Protein AF-A0A931RRE8-F1 (afdb_monomer)

Radius of gyration: 16.91 Å; Cα contacts (8 Å, |Δi|>4): 9; chains: 1; bounding box: 31×37×38 Å

Mean predicted aligned error: 5.67 Å

pLDDT: mean 89.34, std 6.88, range [61.12, 97.25]

Solvent-accessible surface area (backbone atoms only — not comparable to full-atom values): 4177 Å² total; per-residue (Å²): 134,88,78,70,97,66,90,59,64,83,78,45,53,64,57,52,52,52,50,52,70,71,63,48,74,88,38,77,91,71,57,74,94,79,70,89,69,91,82,88,79,88,75,81,81,76,67,89,89,57,82,90,55,100,88,114

Structure (mmCIF, N/CA/C/O backbone):
data_AF-A0A931RRE8-F1
#
_entry.id   AF-A0A931RRE8-F1
#
loop_
_atom_site.group_PDB
_atom_site.id
_atom_site.type_symbol
_atom_site.label_atom_id
_atom_site.label_alt_id
_atom_site.label_comp_id
_atom_site.label_asym_id
_atom_site.label_entity_id
_atom_site.label_seq_id
_atom_site.pdbx_PDB_ins_code
_atom_site.Cartn_x
_atom_site.Cartn_y
_atom_site.Cartn_z
_atom_site.occupancy
_atom_site.B_iso_or_equiv
_atom_site.auth_seq_id
_atom_site.auth_comp_id
_atom_site.auth_asym_id
_atom_site.auth_atom_id
_atom_site.pdbx_PDB_model_num
ATOM 1 N N . MET A 1 1 ? -17.598 19.787 5.078 1.00 61.12 1 MET A N 1
ATOM 2 C CA . MET A 1 1 ? -17.009 18.591 5.710 1.00 61.12 1 MET A CA 1
ATOM 3 C C . MET A 1 1 ? -16.730 18.982 7.144 1.00 61.12 1 MET A C 1
ATOM 5 O O . MET A 1 1 ? -15.946 19.900 7.347 1.00 61.12 1 MET A O 1
ATOM 9 N N . GLU A 1 2 ? -17.446 18.410 8.106 1.00 76.12 2 GLU A N 1
ATOM 10 C CA . GLU A 1 2 ? -17.110 18.623 9.514 1.00 76.12 2 GLU A CA 1
ATOM 11 C C . GLU A 1 2 ? -16.038 17.614 9.915 1.00 76.12 2 GLU A C 1
ATOM 13 O O . GLU A 1 2 ? -16.187 16.418 9.676 1.00 76.12 2 GLU A O 1
ATOM 18 N N . LEU A 1 3 ? -14.939 18.107 10.480 1.00 82.75 3 LEU A N 1
ATOM 19 C CA . LEU A 1 3 ? -13.876 17.269 11.019 1.00 82.75 3 LEU A CA 1
ATOM 20 C C . LEU A 1 3 ? -14.207 16.951 12.475 1.00 82.75 3 LEU A C 1
ATOM 22 O O . LEU A 1 3 ? -14.400 17.857 13.288 1.00 82.75 3 LEU A O 1
ATOM 26 N N . SER A 1 4 ? -14.264 15.660 12.800 1.00 87.44 4 SER A N 1
ATOM 27 C CA . SER A 1 4 ? -14.400 15.201 14.181 1.00 87.44 4 SER A CA 1
ATOM 28 C C . SER A 1 4 ? -13.268 15.764 15.045 1.00 87.44 4 SER A C 1
ATOM 30 O O . SER A 1 4 ? -12.119 15.852 14.610 1.00 87.44 4 SER A O 1
ATOM 32 N N . LYS A 1 5 ? -13.575 16.093 16.304 1.00 91.69 5 LYS A N 1
ATOM 33 C CA . LYS A 1 5 ? -12.563 16.502 17.294 1.00 91.69 5 LYS A CA 1
ATOM 34 C C . LYS A 1 5 ? -11.555 15.390 17.600 1.00 91.69 5 LYS A C 1
ATOM 36 O O . LYS A 1 5 ? -10.451 15.682 18.049 1.00 91.69 5 LYS A O 1
ATOM 41 N N . THR A 1 6 ? -11.936 14.134 17.373 1.00 93.31 6 THR A N 1
ATOM 42 C CA . THR A 1 6 ? -11.091 12.957 17.587 1.00 93.31 6 THR A CA 1
ATOM 43 C C . THR A 1 6 ? -10.945 12.189 16.282 1.00 93.31 6 THR A C 1
ATOM 45 O O . THR A 1 6 ? -11.938 11.904 15.612 1.00 93.31 6 THR A O 1
ATOM 48 N N . TYR A 1 7 ? -9.703 11.855 15.935 1.00 92.62 7 TYR A N 1
ATOM 49 C CA . TYR A 1 7 ? -9.377 11.056 14.761 1.00 92.62 7 TYR A CA 1
ATOM 50 C C . TYR A 1 7 ? -9.652 9.570 15.018 1.00 92.62 7 TYR A C 1
ATOM 52 O O . TYR A 1 7 ? -9.165 9.014 16.002 1.00 92.62 7 TYR A O 1
ATOM 60 N N . ASP A 1 8 ? -10.404 8.937 14.118 1.00 92.81 8 ASP A N 1
ATOM 61 C CA . ASP A 1 8 ? -10.570 7.486 14.051 1.00 92.81 8 ASP A CA 1
ATOM 62 C C . ASP A 1 8 ? -9.985 6.988 12.728 1.00 92.81 8 ASP A C 1
ATOM 64 O O . ASP A 1 8 ? -10.554 7.197 11.655 1.00 92.81 8 ASP A O 1
ATOM 68 N N . HIS A 1 9 ? -8.828 6.337 12.810 1.00 94.06 9 HIS A N 1
ATOM 69 C CA . HIS A 1 9 ? -8.079 5.886 11.643 1.00 94.06 9 HIS A CA 1
ATOM 70 C C . HIS A 1 9 ? -8.848 4.859 10.802 1.00 94.06 9 HIS A C 1
ATOM 72 O O . HIS A 1 9 ? -8.771 4.890 9.574 1.00 94.06 9 HIS A O 1
ATOM 78 N N . LYS A 1 10 ? -9.688 4.028 11.431 1.00 92.44 10 LYS A N 1
ATOM 79 C CA . LYS A 1 10 ? -10.473 2.996 10.736 1.00 92.44 10 LYS A CA 1
ATOM 80 C C . LYS A 1 10 ? -11.504 3.584 9.780 1.00 92.44 10 LYS A C 1
ATOM 82 O O . LYS A 1 10 ? -11.905 2.919 8.832 1.00 92.44 10 LYS A O 1
ATOM 87 N N . GLN A 1 11 ? -11.944 4.816 10.030 1.00 89.81 11 GLN A N 1
ATOM 88 C CA . GLN A 1 11 ? -12.909 5.508 9.174 1.00 89.81 11 GLN A CA 1
ATOM 89 C C . GLN A 1 11 ? -12.249 6.187 7.968 1.00 89.81 11 GLN A C 1
ATOM 91 O O . GLN A 1 11 ? -12.957 6.604 7.058 1.00 89.81 11 GLN A O 1
ATOM 96 N N . VAL A 1 12 ? -10.918 6.314 7.957 1.00 92.69 12 VAL A N 1
ATOM 97 C CA . VAL A 1 12 ? -10.187 7.155 6.997 1.00 92.69 12 VAL A CA 1
ATOM 98 C C . VAL A 1 12 ? -9.205 6.343 6.149 1.00 92.69 12 VAL A C 1
ATOM 100 O O . VAL A 1 12 ? -9.137 6.540 4.935 1.00 92.69 12 VAL A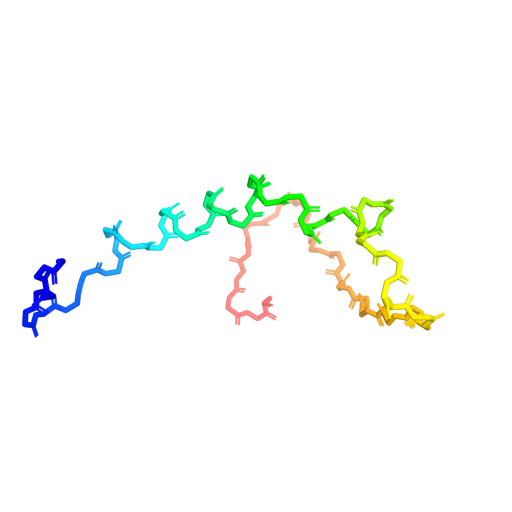 O 1
ATOM 103 N N . GLU A 1 13 ? -8.462 5.413 6.754 1.00 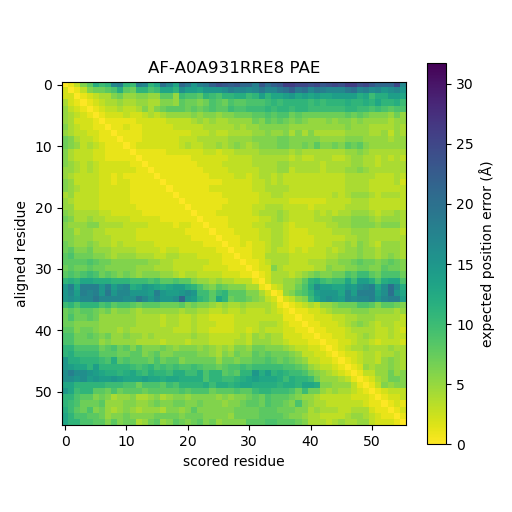96.69 13 GLU A N 1
ATOM 104 C CA . GLU A 1 13 ? -7.393 4.657 6.084 1.00 96.69 13 GLU A CA 1
ATOM 105 C C . GLU A 1 13 ? -7.916 3.833 4.899 1.00 96.69 13 GLU A C 1
ATOM 107 O O . GLU A 1 13 ? -7.348 3.905 3.807 1.00 96.69 13 GLU A O 1
ATOM 112 N N . ASP A 1 14 ? -9.042 3.135 5.072 1.00 95.44 14 ASP A N 1
ATOM 113 C CA . ASP A 1 14 ? -9.667 2.319 4.023 1.00 95.44 14 ASP A CA 1
ATOM 114 C C . ASP A 1 14 ? -10.102 3.149 2.805 1.00 95.44 14 ASP A C 1
ATOM 116 O O . ASP A 1 14 ? -9.976 2.706 1.659 1.00 95.44 14 ASP A O 1
ATOM 120 N N . GLU A 1 15 ? -10.632 4.356 3.027 1.00 94.50 15 GLU A N 1
ATOM 121 C CA . GLU A 1 15 ? -11.058 5.245 1.941 1.00 94.50 15 GLU A CA 1
ATOM 122 C C . GLU A 1 15 ? -9.851 5.763 1.157 1.00 94.50 15 GLU A C 1
ATOM 124 O O . GLU A 1 15 ? -9.842 5.702 -0.076 1.00 94.50 15 GLU A O 1
ATOM 129 N N . ILE A 1 16 ? -8.811 6.214 1.864 1.00 96.62 16 ILE A N 1
ATOM 130 C CA . ILE A 1 16 ? -7.570 6.699 1.255 1.00 96.62 16 ILE A CA 1
ATOM 131 C C . ILE A 1 16 ? -6.896 5.581 0.461 1.00 96.62 16 ILE A C 1
ATOM 133 O O . ILE A 1 16 ? -6.492 5.805 -0.681 1.00 96.62 16 ILE A O 1
ATOM 137 N N . TYR A 1 17 ? -6.801 4.375 1.021 1.00 96.81 17 TYR A N 1
ATOM 138 C CA . TYR A 1 17 ? -6.197 3.237 0.331 1.00 96.81 17 TYR A CA 1
ATOM 139 C C . TYR A 1 17 ? -6.921 2.944 -0.988 1.00 96.81 17 TYR A C 1
ATOM 141 O O . TYR A 1 17 ? -6.299 2.926 -2.052 1.00 96.81 17 TYR A O 1
ATOM 149 N N . ARG A 1 18 ? -8.258 2.855 -0.953 1.00 96.94 18 ARG A N 1
ATOM 150 C CA . ARG A 1 18 ? -9.086 2.650 -2.154 1.00 96.94 18 ARG A CA 1
ATOM 151 C C . ARG A 1 18 ? -8.958 3.790 -3.161 1.00 96.94 18 ARG A C 1
ATOM 153 O O . ARG A 1 18 ? -9.030 3.541 -4.364 1.00 96.94 18 ARG A O 1
ATOM 160 N N . LEU A 1 19 ? -8.813 5.033 -2.702 1.00 97.25 19 LEU A N 1
ATOM 161 C CA . LEU A 1 19 ? -8.581 6.184 -3.574 1.00 97.25 19 LEU A CA 1
ATOM 162 C C . LEU A 1 19 ? -7.274 6.007 -4.356 1.00 97.25 19 LEU A C 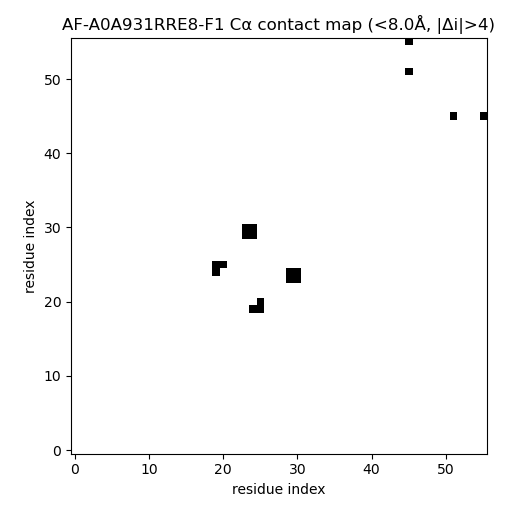1
ATOM 164 O O . LEU A 1 19 ? -7.268 6.175 -5.577 1.00 97.25 19 LEU A O 1
ATOM 168 N N . TRP A 1 20 ? -6.192 5.617 -3.679 1.00 97.00 20 TRP A N 1
ATOM 169 C CA . TRP A 1 20 ? -4.905 5.347 -4.318 1.00 97.00 20 TRP A CA 1
ATOM 170 C C . TRP A 1 20 ? -4.976 4.171 -5.290 1.00 97.00 20 TRP A C 1
ATOM 172 O O . TRP A 1 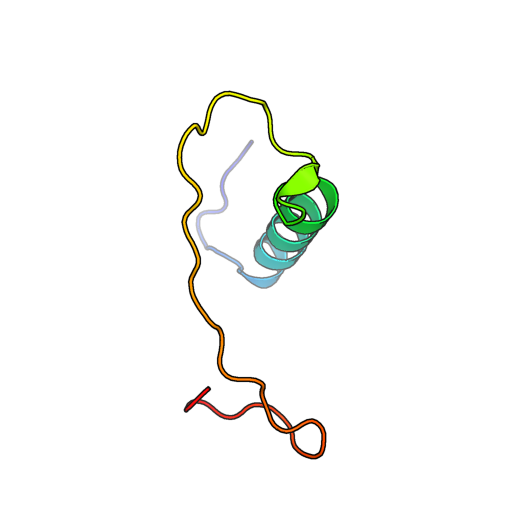20 ? -4.545 4.319 -6.434 1.00 97.00 20 TRP A O 1
ATOM 182 N N . GLU A 1 21 ? -5.587 3.051 -4.903 1.00 95.75 21 GLU A N 1
ATOM 183 C CA . GLU A 1 21 ? -5.759 1.894 -5.793 1.00 95.75 21 GLU A CA 1
ATOM 184 C C . GLU A 1 21 ? -6.524 2.260 -7.074 1.00 95.75 21 GLU A C 1
ATOM 186 O O . GLU A 1 21 ? -6.143 1.860 -8.175 1.00 95.75 21 GLU A O 1
ATOM 191 N N . LYS A 1 22 ? -7.580 3.073 -6.950 1.00 96.19 22 LYS A N 1
ATOM 192 C CA . LYS A 1 22 ? -8.415 3.505 -8.084 1.00 96.19 22 LYS A CA 1
ATOM 193 C C . LYS A 1 22 ? -7.797 4.620 -8.921 1.00 96.19 22 LYS A C 1
ATOM 195 O O . LYS A 1 22 ? -8.238 4.836 -10.047 1.00 96.19 22 LYS A O 1
ATOM 200 N N . SER A 1 23 ? -6.803 5.331 -8.398 1.00 94.56 23 SER A N 1
ATOM 201 C CA . SER A 1 23 ? -6.206 6.490 -9.070 1.00 94.56 23 SER A CA 1
ATOM 202 C C . SER A 1 23 ? -5.451 6.139 -10.358 1.00 94.56 23 SER A C 1
ATOM 204 O O . SER A 1 23 ? -5.272 6.993 -11.222 1.00 94.56 23 SER A O 1
ATOM 206 N N . GLY A 1 24 ? -4.978 4.892 -10.480 1.00 92.81 24 GLY A N 1
ATOM 207 C CA . GLY A 1 24 ? -4.088 4.461 -11.559 1.00 92.81 24 GLY A CA 1
ATOM 208 C C . GLY A 1 24 ? -2.622 4.869 -11.372 1.00 92.81 24 GLY A C 1
ATOM 209 O O . GLY A 1 24 ? -1.794 4.468 -12.187 1.00 92.81 24 GLY A O 1
ATOM 210 N N . PHE A 1 25 ? -2.268 5.590 -10.299 1.00 92.56 25 PHE A N 1
ATOM 211 C CA . PHE A 1 25 ? -0.894 6.051 -10.052 1.00 92.56 25 PHE A CA 1
ATOM 212 C C . PHE A 1 25 ? 0.103 4.927 -9.736 1.00 92.56 25 PHE A C 1
ATOM 214 O O . PHE A 1 25 ? 1.303 5.121 -9.900 1.00 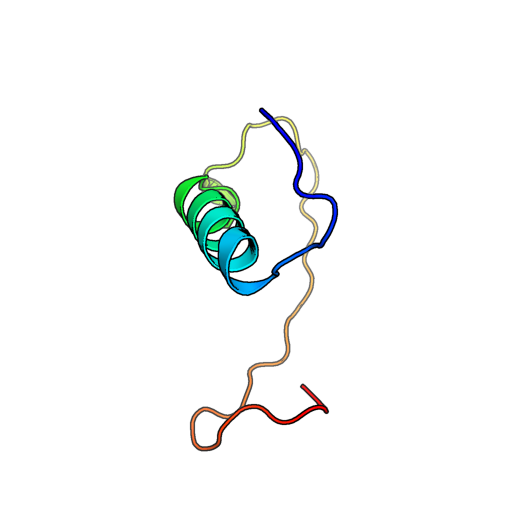92.56 25 PHE A O 1
ATOM 221 N N . PHE A 1 26 ? -0.371 3.741 -9.341 1.00 93.31 26 PHE A N 1
ATOM 222 C CA . PHE A 1 26 ? 0.479 2.559 -9.142 1.00 93.31 26 PHE A CA 1
ATOM 223 C C . PHE A 1 26 ? 0.888 1.861 -10.443 1.00 93.31 26 PHE A C 1
ATOM 225 O O . PHE A 1 26 ? 1.638 0.888 -10.406 1.00 93.31 26 PHE A O 1
ATOM 232 N N . ASN A 1 27 ? 0.425 2.348 -11.597 1.00 92.06 27 ASN A N 1
ATOM 233 C CA . ASN A 1 27 ? 0.869 1.870 -12.896 1.00 92.06 27 ASN A CA 1
ATOM 234 C C . ASN A 1 27 ? 1.719 2.955 -13.590 1.00 92.06 27 ASN A C 1
ATOM 236 O O . ASN A 1 27 ? 1.147 3.915 -14.117 1.00 92.06 27 ASN A O 1
ATOM 240 N N . PRO A 1 28 ? 3.059 2.813 -13.626 1.00 89.69 28 PRO A N 1
ATOM 241 C CA . PRO A 1 28 ? 3.940 3.809 -14.233 1.00 89.69 28 PRO A CA 1
ATOM 242 C C . PRO A 1 28 ? 3.672 4.024 -15.733 1.00 89.69 28 PRO A C 1
ATOM 244 O O . PRO A 1 28 ? 3.877 5.134 -16.223 1.00 89.69 28 PRO A O 1
ATOM 247 N N . ASP A 1 29 ? 3.138 3.026 -16.444 1.00 88.69 29 ASP A N 1
ATOM 248 C CA . ASP A 1 29 ? 2.841 3.107 -17.883 1.00 88.69 29 ASP A CA 1
ATOM 249 C C . ASP A 1 29 ? 1.638 4.012 -18.194 1.00 88.69 29 ASP A C 1
ATOM 251 O O . ASP A 1 29 ? 1.445 4.434 -19.334 1.00 88.69 29 ASP A O 1
ATOM 255 N N . LYS A 1 30 ? 0.804 4.307 -17.189 1.00 88.69 30 LYS A N 1
ATOM 256 C CA . LYS A 1 30 ? -0.416 5.120 -17.329 1.00 88.69 30 LYS A CA 1
ATOM 257 C C . LYS A 1 30 ? -0.255 6.551 -16.815 1.00 88.69 30 LYS A C 1
ATOM 259 O O . LYS A 1 30 ? -1.233 7.298 -16.776 1.00 88.69 30 LYS A O 1
ATOM 264 N N . LEU A 1 31 ? 0.952 6.944 -16.409 1.00 89.12 31 LEU A N 1
ATOM 265 C CA . LEU A 1 31 ? 1.215 8.282 -15.889 1.00 89.12 31 LEU A CA 1
ATOM 266 C C . LEU A 1 31 ? 1.252 9.333 -17.014 1.00 89.12 31 LEU A C 1
ATOM 268 O O . LEU A 1 31 ? 1.701 9.049 -18.126 1.00 89.12 31 LEU A O 1
ATOM 272 N N . PRO A 1 32 ? 0.823 10.581 -16.743 1.00 87.25 32 PRO A N 1
ATOM 273 C CA . PRO A 1 32 ? 0.929 11.661 -17.716 1.00 87.25 32 PRO A CA 1
ATOM 274 C C . PRO A 1 32 ? 2.396 11.937 -18.068 1.00 87.25 32 PRO A C 1
ATOM 276 O O . PRO A 1 32 ? 3.276 11.890 -17.204 1.00 87.25 32 PRO A O 1
ATOM 279 N N . SER A 1 33 ? 2.653 12.313 -19.324 1.00 81.62 33 SER A N 1
ATOM 280 C CA . SER A 1 33 ? 3.989 12.562 -19.899 1.00 81.62 33 SER A CA 1
ATOM 281 C C . SER A 1 33 ? 4.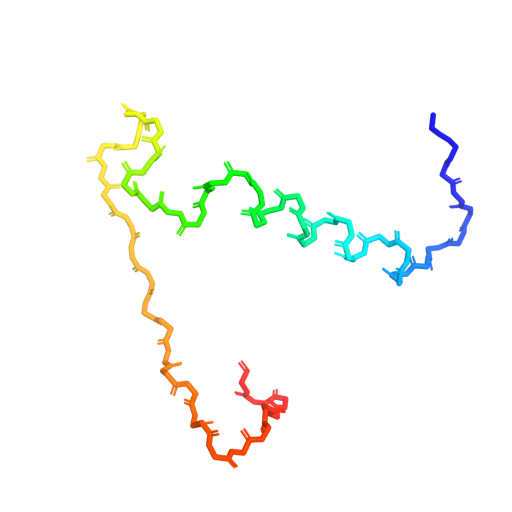672 13.845 -19.389 1.00 81.62 33 SER A C 1
ATOM 283 O O . SER A 1 33 ? 5.245 14.622 -20.152 1.00 81.62 33 SER A O 1
ATOM 285 N N . ARG A 1 34 ? 4.598 14.099 -18.082 1.00 81.19 34 ARG A N 1
ATOM 286 C CA . ARG A 1 34 ? 5.253 15.208 -17.379 1.00 81.19 34 ARG A CA 1
ATOM 287 C C . ARG A 1 34 ? 6.572 14.780 -16.730 1.00 81.19 34 ARG A C 1
ATOM 289 O O . ARG A 1 34 ? 7.443 15.620 -16.509 1.00 81.19 34 ARG A O 1
ATOM 296 N N . HIS A 1 35 ? 6.736 13.489 -16.451 1.00 70.94 35 HIS A N 1
ATOM 297 C CA . HIS A 1 35 ? 7.937 12.926 -15.840 1.00 70.94 35 HIS A CA 1
ATOM 298 C C . HIS A 1 35 ? 8.886 12.439 -16.935 1.00 70.94 35 HIS A C 1
ATOM 300 O O . HIS A 1 35 ? 8.598 11.469 -17.626 1.00 70.94 35 HIS A O 1
ATOM 306 N N . LYS A 1 36 ? 9.997 13.157 -17.138 1.00 71.19 36 LYS A N 1
ATOM 307 C CA . LYS A 1 36 ? 10.945 12.870 -18.230 1.00 71.19 36 LYS A CA 1
ATOM 308 C C . LYS A 1 36 ? 11.973 11.794 -17.880 1.00 71.19 36 LYS A C 1
ATOM 310 O O . LYS A 1 36 ? 12.441 11.108 -18.777 1.00 71.19 36 LYS A O 1
ATOM 315 N N . ASN A 1 37 ? 12.297 11.647 -16.593 1.00 87.50 37 ASN A N 1
ATOM 316 C CA . ASN A 1 37 ? 13.274 10.676 -16.109 1.00 87.50 37 ASN A CA 1
ATOM 317 C C . ASN A 1 37 ? 12.593 9.715 -15.124 1.00 87.50 37 ASN A C 1
ATOM 319 O O . ASN A 1 37 ? 11.962 10.200 -14.178 1.00 87.50 37 ASN A O 1
ATOM 323 N N . PRO A 1 38 ? 12.703 8.389 -15.322 1.00 88.31 38 PRO A N 1
ATOM 324 C CA . PRO A 1 38 ? 12.157 7.418 -14.387 1.00 88.31 38 PRO A CA 1
ATOM 325 C C . PRO A 1 38 ? 12.924 7.450 -13.062 1.00 88.31 38 PRO A C 1
ATOM 327 O O . PRO A 1 38 ? 14.131 7.696 -13.024 1.00 88.31 38 PRO A O 1
ATOM 330 N N . PHE A 1 39 ? 12.210 7.170 -11.977 1.00 89.38 39 PHE A N 1
ATOM 331 C CA . PHE A 1 39 ? 12.777 6.931 -10.658 1.00 89.38 39 PHE A CA 1
ATOM 332 C C . PHE A 1 39 ? 12.272 5.581 -10.161 1.00 89.38 39 PHE A C 1
ATOM 334 O O . PHE A 1 39 ? 11.075 5.308 -10.235 1.00 89.38 39 PHE A O 1
ATOM 341 N N . SER A 1 40 ? 13.188 4.756 -9.661 1.00 92.12 40 SER A N 1
ATOM 342 C CA . SER A 1 40 ? 12.890 3.389 -9.248 1.00 92.12 40 SER A CA 1
ATOM 343 C C . SER A 1 40 ? 13.455 3.137 -7.859 1.00 92.12 40 SER A C 1
ATOM 345 O O . SER A 1 40 ? 14.632 3.390 -7.608 1.00 92.12 40 SER A O 1
ATOM 347 N N . ILE A 1 41 ? 12.617 2.595 -6.979 1.00 94.19 41 ILE A N 1
ATOM 348 C CA . ILE A 1 41 ? 13.022 2.023 -5.695 1.00 94.19 41 ILE A CA 1
ATOM 349 C C . ILE A 1 41 ? 12.702 0.536 -5.759 1.00 94.19 41 ILE A C 1
ATOM 351 O O . ILE A 1 41 ? 11.584 0.152 -6.100 1.00 94.19 41 ILE A O 1
ATOM 355 N N . LEU A 1 42 ? 13.687 -0.299 -5.439 1.00 93.94 42 LEU A N 1
ATOM 356 C CA . LEU A 1 42 ? 13.479 -1.734 -5.310 1.00 93.94 42 LEU A CA 1
ATOM 357 C C . LEU A 1 42 ? 12.915 -2.025 -3.923 1.00 93.94 42 LEU A C 1
ATOM 359 O O . LEU A 1 42 ? 13.561 -1.735 -2.917 1.00 93.94 42 LEU A O 1
ATOM 363 N N . LEU A 1 43 ? 11.721 -2.610 -3.882 1.00 91.75 43 LEU A N 1
ATOM 364 C CA . LEU A 1 43 ? 11.183 -3.194 -2.662 1.00 91.75 43 LEU A CA 1
ATOM 365 C C . LEU A 1 43 ? 11.712 -4.630 -2.555 1.00 91.75 43 LEU A C 1
ATOM 367 O O . LEU A 1 43 ? 11.516 -5.405 -3.498 1.00 91.75 43 LEU A O 1
ATOM 371 N N . PRO A 1 44 ? 12.403 -5.001 -1.462 1.00 90.38 44 PRO A N 1
ATOM 372 C CA . PRO A 1 44 ? 12.786 -6.389 -1.249 1.00 90.38 44 PRO A CA 1
ATOM 373 C C . PRO A 1 44 ? 11.517 -7.242 -1.181 1.00 90.38 44 PRO A C 1
ATOM 375 O O . PRO A 1 44 ? 10.549 -6.878 -0.514 1.00 90.38 44 PRO A O 1
ATOM 378 N N . LEU A 1 45 ? 11.506 -8.358 -1.910 1.00 89.25 45 LEU A N 1
ATOM 379 C CA . LEU A 1 45 ? 10.337 -9.228 -1.949 1.00 89.25 45 LEU A CA 1
ATOM 380 C C . LEU A 1 45 ? 10.149 -9.881 -0.572 1.00 89.25 45 LEU A C 1
ATOM 382 O O . LEU A 1 45 ? 11.088 -10.521 -0.088 1.00 89.25 45 LEU A O 1
ATOM 386 N N . PRO A 1 46 ? 8.971 -9.741 0.059 1.00 88.19 46 PRO A N 1
ATOM 387 C CA . PRO A 1 46 ? 8.696 -10.432 1.306 1.0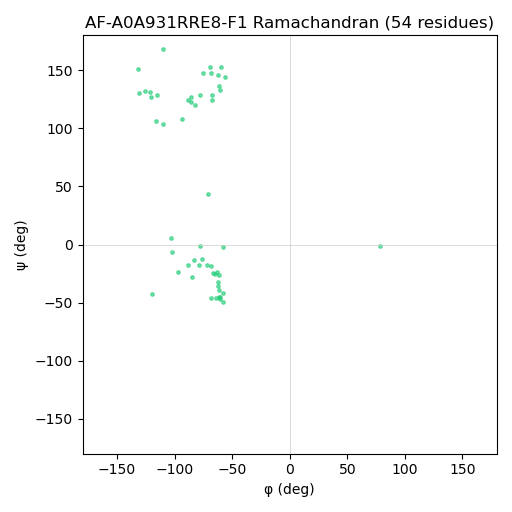0 88.19 46 PRO A CA 1
ATOM 388 C C . PRO A 1 46 ? 8.559 -11.938 1.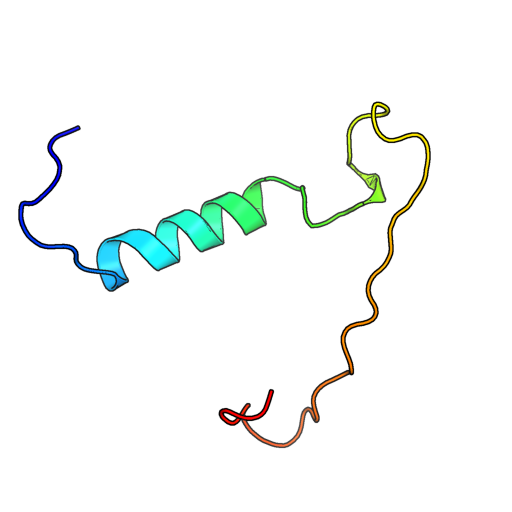056 1.00 88.19 46 PRO A C 1
ATOM 390 O O . PRO A 1 46 ? 8.161 -12.380 -0.027 1.00 88.19 46 PRO A O 1
ATOM 393 N N . ASN A 1 47 ? 8.858 -12.740 2.077 1.00 87.75 47 ASN A N 1
ATOM 394 C CA . ASN A 1 47 ? 8.603 -14.176 2.031 1.00 87.75 47 ASN A CA 1
ATOM 395 C C . ASN A 1 47 ? 7.090 -14.431 2.023 1.00 87.75 47 ASN A C 1
ATOM 397 O O . ASN A 1 47 ? 6.376 -13.951 2.894 1.00 87.75 47 ASN A O 1
ATOM 401 N N . ALA A 1 48 ? 6.602 -15.226 1.069 1.00 85.06 48 ALA A N 1
ATOM 402 C CA . ALA A 1 48 ? 5.168 -15.496 0.917 1.00 85.06 48 ALA A CA 1
ATOM 403 C C . ALA A 1 48 ? 4.595 -16.494 1.944 1.00 85.06 48 ALA A C 1
ATOM 405 O O . ALA A 1 48 ? 3.380 -16.650 2.034 1.00 85.06 48 ALA A O 1
ATOM 406 N N . ASN A 1 49 ? 5.461 -17.198 2.679 1.00 86.12 49 ASN A N 1
ATOM 407 C CA . ASN A 1 49 ? 5.062 -18.302 3.555 1.00 86.12 49 ASN A CA 1
ATOM 408 C C . ASN A 1 49 ? 4.683 -17.861 4.974 1.00 86.12 49 ASN A C 1
ATOM 410 O O . ASN A 1 49 ? 4.037 -18.636 5.671 1.00 86.12 49 ASN A O 1
ATOM 414 N N . ASP A 1 50 ? 5.068 -16.650 5.388 1.00 82.62 50 ASP A N 1
ATOM 415 C CA . ASP A 1 50 ? 4.817 -16.134 6.734 1.00 82.62 50 ASP A CA 1
ATOM 416 C C . ASP A 1 50 ? 4.236 -14.713 6.689 1.00 82.62 50 ASP A C 1
ATOM 418 O O . ASP A 1 50 ? 4.528 -13.953 5.762 1.00 82.62 50 ASP A O 1
ATOM 422 N N . PRO A 1 51 ? 3.422 -14.321 7.688 1.00 89.25 51 PRO A N 1
ATOM 423 C CA . PRO A 1 51 ? 2.941 -12.953 7.807 1.00 89.25 51 PRO A CA 1
ATOM 424 C C . PRO A 1 51 ? 4.082 -11.940 7.951 1.00 89.25 51 PRO A C 1
ATOM 426 O O . PRO A 1 51 ? 5.136 -12.227 8.524 1.00 89.25 51 PRO A O 1
ATOM 429 N N . LEU A 1 52 ? 3.826 -10.709 7.507 1.00 89.88 52 LEU A N 1
ATOM 430 C CA . LEU A 1 52 ? 4.735 -9.592 7.742 1.00 89.88 52 LEU A CA 1
ATOM 431 C C . LEU A 1 52 ? 4.884 -9.335 9.249 1.00 89.88 52 LEU A C 1
ATOM 433 O O . LEU A 1 52 ? 3.911 -9.310 10.001 1.00 89.88 52 LEU A O 1
ATOM 437 N N . HIS A 1 53 ? 6.120 -9.104 9.674 1.00 91.31 53 HIS A N 1
ATOM 438 C CA . HIS A 1 53 ? 6.466 -8.654 11.024 1.00 91.31 53 HIS A CA 1
ATOM 439 C C . HIS A 1 53 ? 6.979 -7.208 10.996 1.00 91.31 53 HIS A C 1
ATOM 441 O O . HIS A 1 53 ? 7.349 -6.722 9.935 1.00 91.31 53 HIS A O 1
ATOM 447 N N . MET A 1 54 ? 7.118 -6.557 12.161 1.00 90.38 54 MET A N 1
ATOM 448 C CA . MET A 1 54 ? 7.548 -5.144 12.318 1.00 90.38 54 MET A CA 1
ATOM 449 C C . MET A 1 54 ? 8.922 -4.766 11.716 1.00 90.38 54 MET A C 1
ATOM 451 O O . MET A 1 54 ? 9.356 -3.629 11.858 1.00 90.38 54 MET A O 1
ATOM 455 N N . GLY A 1 55 ? 9.648 -5.727 11.148 1.00 88.62 55 GLY A N 1
ATOM 456 C CA . GLY A 1 55 ? 10.945 -5.505 10.498 1.00 88.62 55 GLY A CA 1
ATOM 457 C C . GLY A 1 55 ? 10.860 -5.481 8.971 1.00 88.62 55 GLY A C 1
ATOM 458 O O . GLY A 1 55 ? 11.873 -5.214 8.332 1.00 88.62 55 GLY A O 1
ATOM 459 N N . HIS A 1 56 ? 9.687 -5.794 8.417 1.00 83.56 56 HIS A N 1
ATOM 460 C CA . HIS A 1 56 ? 9.306 -5.403 7.064 1.00 83.56 56 HIS A CA 1
ATOM 461 C C . HIS A 1 56 ? 8.836 -3.947 7.100 1.00 83.56 56 HIS A C 1
ATOM 463 O O . HIS A 1 56 ? 9.154 -3.215 6.140 1.00 83.56 56 HIS A O 1
#

Foldseek 3Di:
DDDDPDDDCVVPVVVVVVCVVVVCPVPPVPDPPPDPDDDDDDDDDDDPPDDDDPVD

Secondary structure (DSSP, 8-state):
-PPPSS--GGGTHHHHHHHHHHHSTT-GGGS-TT--S----PPPPPPTTS---TT-

Sequence (56 aa):
MELSKTYDHKQVEDE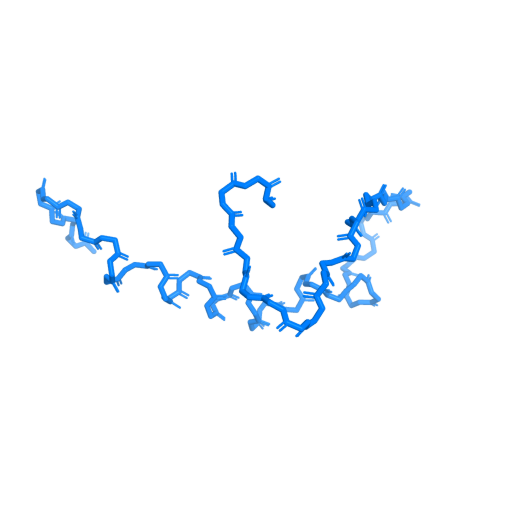IYRLWEKSGFFNPDKLPSRHKNPFSILLPLPNANDPLHMGH